Protein AF-A0A7S2N0Y1-F1 (afdb_monomer)

pLDDT: mean 71.21, std 10.2, range [34.19, 87.75]

InterPro domains:
  IPR004869 Membrane transport protein MMPL domain [PF03176] (19-109)
  IPR052081 Dispatched hedgehog regulator [PTHR45951] (7-109)

Sequence (110 aa):
WTFGAAAWPWGALEAVALLVVVGYSLDYSLHVADAFGQAEGDDPCERLRLALGRTGSALLGAGATSMAACLPVLFCTISLLQQIGTMLIVAIWLSLFFSLAFLAALLVTF

Radius of gyration: 16.89 Å; Cα contacts (8 Å, |Δi|>4): 80; chains: 1; bounding box: 44×24×46 Å

Organism: NCBI:txid1333877

Foldseek 3Di:
DVVPPPPDPPDPLVVVLVVLLVVLLVVLLVQLVVLLVPQDDPDLLVSSVVSCVVVVVVLVVVLVVLLVVLVVQCVDPDPSSNSNSVSSNVSSVVSNCCSVPVVNVVSVVD

Nearest PDB structures (foldseek):
  8v12-assembly1_A  TM=8.858E-01  e=1.238E-01  Plasmodium falciparum 3D7
  5zgh-assembly1_L  TM=5.622E-01  e=3.638E+00  Cyanidioschyzon merolae strain 10D
  7f4v-asse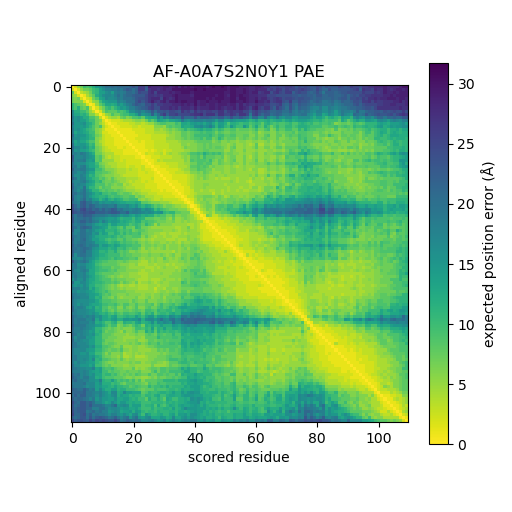mbly1_cL  TM=5.080E-01  e=7.392E+00  Gloeobacter violaceus PCC 7421
  8fvt-assembly1_B  TM=3.641E-01  e=9.708E+00  synthetic construct

Mean predicted aligned error: 9.95 Å

Structure (mmCIF, N/CA/C/O backbone):
data_AF-A0A7S2N0Y1-F1
#
_entry.id   AF-A0A7S2N0Y1-F1
#
loop_
_atom_site.group_PDB
_atom_site.id
_atom_site.type_symbol
_atom_site.label_atom_id
_atom_site.label_alt_id
_atom_site.label_comp_id
_atom_site.label_asym_id
_atom_site.label_entity_id
_atom_site.label_seq_id
_atom_site.pdbx_PDB_ins_code
_atom_site.Cartn_x
_atom_site.Cartn_y
_atom_site.Cartn_z
_atom_site.occupancy
_atom_site.B_iso_or_equiv
_atom_site.auth_seq_id
_atom_site.auth_comp_id
_atom_site.auth_asym_id
_atom_site.auth_atom_id
_atom_site.pdbx_PDB_model_num
ATOM 1 N N . TRP A 1 1 ? -22.433 7.548 -0.803 1.00 34.19 1 TRP A N 1
ATOM 2 C CA . TRP A 1 1 ? -23.751 7.319 -0.174 1.00 34.19 1 TRP A CA 1
ATOM 3 C C . TRP A 1 1 ? -23.737 6.351 1.013 1.00 34.19 1 TRP A C 1
ATOM 5 O O . TRP A 1 1 ? -24.725 6.303 1.726 1.00 34.19 1 TRP A O 1
ATOM 15 N N . THR A 1 2 ? -22.638 5.652 1.315 1.00 38.91 2 THR A N 1
ATOM 16 C CA . THR A 1 2 ? -22.529 4.774 2.501 1.00 38.91 2 THR A CA 1
ATOM 17 C C . THR A 1 2 ? -22.219 5.518 3.810 1.00 38.91 2 THR A C 1
ATOM 19 O O . THR A 1 2 ? -22.597 5.057 4.879 1.00 38.91 2 THR A O 1
ATOM 22 N N . PHE A 1 3 ? -21.600 6.700 3.738 1.00 46.16 3 PHE A N 1
ATOM 23 C CA . PHE A 1 3 ? -21.138 7.462 4.910 1.00 46.16 3 PHE A CA 1
ATOM 24 C C . PHE A 1 3 ? -22.231 8.258 5.653 1.00 46.16 3 PHE A C 1
ATOM 26 O O . PHE A 1 3 ? -22.015 8.686 6.779 1.00 46.16 3 PHE A O 1
ATOM 33 N N . GLY A 1 4 ? -23.420 8.434 5.062 1.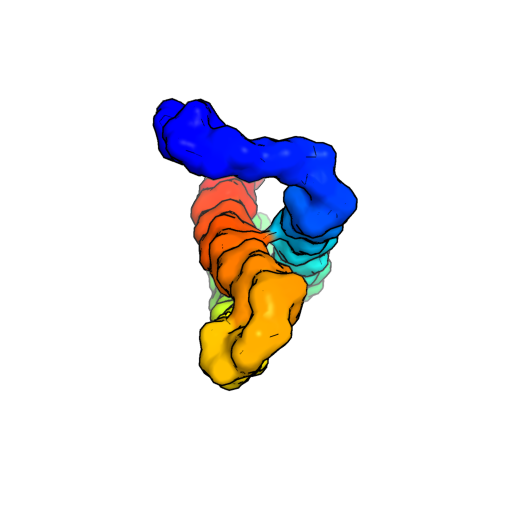00 41.97 4 GLY A N 1
ATOM 34 C CA . GLY A 1 4 ? -24.523 9.183 5.687 1.00 41.97 4 GLY A CA 1
ATOM 35 C C . GLY A 1 4 ? -25.398 8.367 6.646 1.00 41.97 4 GLY A C 1
ATOM 36 O O . GLY A 1 4 ? -26.123 8.947 7.446 1.00 41.97 4 GLY A O 1
ATOM 37 N N . ALA A 1 5 ? -25.339 7.033 6.589 1.00 46.88 5 ALA A N 1
ATOM 38 C CA . ALA A 1 5 ? -26.239 6.165 7.355 1.00 46.88 5 ALA A CA 1
ATOM 39 C C . ALA A 1 5 ? -25.728 5.815 8.766 1.00 46.88 5 ALA A C 1
ATOM 41 O O . ALA A 1 5 ? -26.505 5.339 9.586 1.00 46.88 5 ALA A O 1
ATOM 42 N N . ALA A 1 6 ? -24.441 6.037 9.061 1.00 51.22 6 ALA A N 1
ATOM 43 C CA . ALA A 1 6 ? -23.821 5.512 10.280 1.00 51.22 6 ALA A CA 1
ATOM 44 C C . ALA A 1 6 ? -23.818 6.469 11.485 1.00 51.22 6 ALA A C 1
ATOM 46 O O . ALA A 1 6 ? -23.479 6.020 12.574 1.00 51.22 6 ALA A O 1
ATOM 47 N N . ALA A 1 7 ? -24.180 7.752 11.325 1.00 47.75 7 ALA A N 1
ATOM 48 C CA . ALA A 1 7 ? -24.207 8.741 12.417 1.00 47.75 7 ALA A CA 1
ATOM 49 C C . ALA A 1 7 ? -22.980 8.672 13.361 1.00 47.75 7 ALA A C 1
ATOM 51 O O . ALA A 1 7 ? -23.106 8.848 14.574 1.00 47.75 7 ALA A O 1
ATOM 52 N N . TRP A 1 8 ? -21.789 8.386 12.818 1.00 5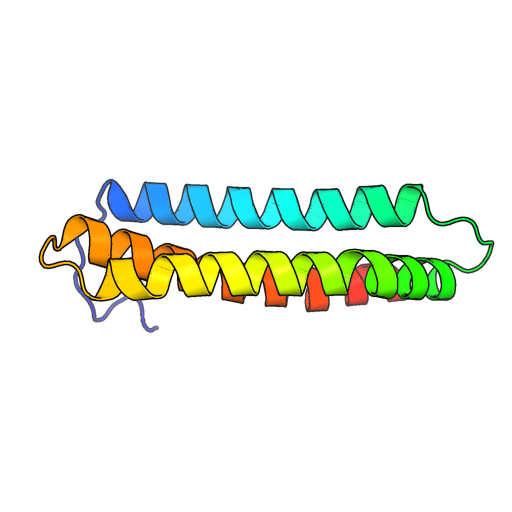6.78 8 TRP A N 1
ATOM 53 C CA . TRP A 1 8 ? -20.565 8.333 13.612 1.00 56.78 8 TRP A CA 1
ATOM 54 C C . TRP A 1 8 ? -20.134 9.774 13.910 1.00 56.78 8 TRP A C 1
ATOM 56 O O . TRP A 1 8 ? -20.035 10.572 12.974 1.00 56.78 8 TRP A O 1
ATOM 66 N N . PRO A 1 9 ? -19.910 10.167 15.176 1.00 51.47 9 PRO A N 1
ATOM 67 C CA . PRO A 1 9 ? -19.359 11.482 15.462 1.00 51.47 9 PRO A CA 1
ATOM 68 C C . PRO A 1 9 ? -17.975 11.584 14.817 1.00 51.47 9 PRO A C 1
ATOM 70 O O . PRO A 1 9 ? -17.146 10.698 15.028 1.00 51.47 9 PRO A O 1
ATOM 73 N N . TRP A 1 10 ? -17.742 12.663 14.062 1.00 51.31 10 TRP A N 1
ATOM 74 C CA . TRP A 1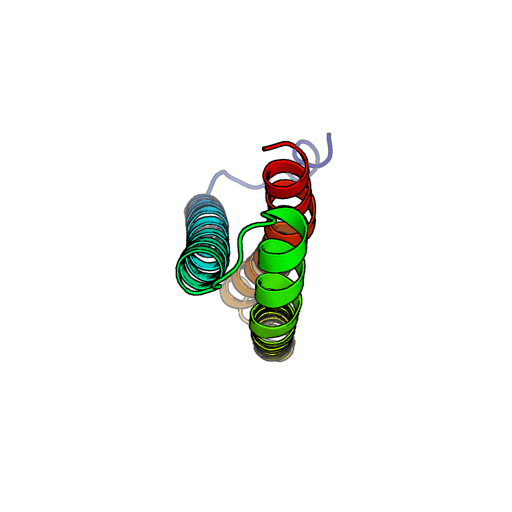 10 ? -16.431 13.062 13.543 1.00 51.31 10 TRP A CA 1
ATOM 75 C C . TRP A 1 10 ? -15.446 13.139 14.712 1.00 51.31 10 TRP A C 1
ATOM 77 O O . TRP A 1 10 ? -15.391 14.124 15.449 1.00 51.31 10 TRP A O 1
ATOM 87 N N . GLY A 1 11 ? -14.747 12.037 14.951 1.00 63.97 11 GLY A N 1
ATOM 88 C CA . GLY A 1 11 ? -13.905 11.830 16.119 1.00 63.97 11 GLY A CA 1
ATOM 89 C C . GLY A 1 11 ? -12.438 11.754 15.728 1.00 63.97 11 GLY A C 1
ATOM 90 O O . GLY A 1 11 ? -12.098 11.523 14.568 1.00 63.97 11 GLY A O 1
ATOM 91 N N . ALA A 1 12 ? -11.552 11.871 16.718 1.00 65.62 12 ALA A N 1
ATOM 92 C CA . ALA A 1 12 ? -10.102 11.748 16.533 1.00 65.62 12 ALA A CA 1
ATOM 93 C C . ALA A 1 12 ? -9.692 10.481 15.753 1.00 65.62 12 ALA A C 1
ATOM 95 O O . ALA A 1 12 ? -8.710 10.486 15.020 1.00 65.62 12 ALA A O 1
ATOM 96 N N . LEU A 1 13 ? -10.482 9.414 15.865 1.00 67.69 13 LEU A N 1
ATOM 97 C CA . LEU A 1 13 ? -10.275 8.155 15.163 1.00 67.69 13 LEU A CA 1
ATOM 98 C C . LEU A 1 13 ? -10.360 8.281 13.630 1.00 67.69 13 LEU A C 1
ATOM 100 O O . LEU A 1 13 ? -9.563 7.664 12.930 1.00 67.69 13 LEU A O 1
ATOM 104 N N . GLU A 1 14 ? -11.290 9.074 13.096 1.00 69.81 14 GLU A N 1
ATOM 105 C CA . GLU A 1 14 ? -11.455 9.235 11.645 1.00 69.81 14 GLU A CA 1
ATOM 106 C C . GLU A 1 14 ? -10.347 10.117 11.058 1.00 69.81 14 GLU A C 1
ATOM 108 O O . GLU A 1 14 ? -9.818 9.826 9.988 1.00 69.81 14 GLU A O 1
ATOM 113 N N . ALA A 1 15 ? -9.897 11.121 11.818 1.00 75.19 15 ALA A N 1
ATOM 114 C CA . ALA A 1 15 ? -8.709 11.898 11.475 1.00 75.19 15 ALA A CA 1
ATOM 115 C C . ALA A 1 15 ? -7.445 11.019 11.426 1.00 75.19 15 ALA A C 1
ATOM 117 O O . ALA A 1 15 ? -6.647 11.140 10.498 1.00 75.19 15 ALA A O 1
ATOM 118 N N . VAL A 1 16 ? -7.282 10.094 12.379 1.00 75.94 16 VAL A N 1
ATOM 119 C CA . VAL A 1 16 ? -6.182 9.116 12.367 1.00 75.94 16 VAL A CA 1
ATOM 120 C C . VAL A 1 16 ? -6.320 8.150 11.191 1.00 75.94 16 VAL A C 1
ATOM 122 O O . VAL A 1 16 ? -5.326 7.866 10.530 1.00 75.94 16 VAL A O 1
ATOM 125 N N . ALA A 1 17 ? -7.530 7.684 10.876 1.00 70.69 17 ALA A N 1
ATOM 126 C CA . ALA A 1 17 ? -7.763 6.823 9.720 1.00 70.69 17 ALA A CA 1
ATOM 127 C C . ALA A 1 17 ? -7.370 7.520 8.407 1.00 70.69 17 ALA A C 1
ATOM 129 O O . ALA A 1 17 ? -6.641 6.941 7.605 1.00 70.69 17 ALA A O 1
ATOM 130 N N . LEU A 1 18 ? -7.773 8.780 8.216 1.00 73.75 18 LEU A N 1
ATOM 131 C CA . LEU A 1 18 ? -7.376 9.583 7.058 1.00 73.75 18 LEU A CA 1
ATOM 132 C C . LEU A 1 18 ? -5.859 9.798 7.005 1.00 73.75 18 LEU A C 1
ATOM 134 O O . LEU A 1 18 ? -5.266 9.652 5.938 1.00 73.75 18 LEU A O 1
ATOM 138 N N . LEU A 1 19 ? -5.219 10.078 8.145 1.00 81.56 19 LEU A N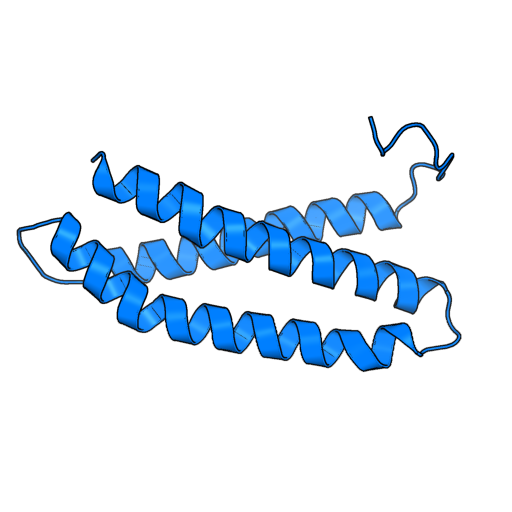 1
ATOM 139 C CA . LEU A 1 19 ? -3.764 10.218 8.229 1.00 81.56 19 LEU A CA 1
ATOM 140 C C . LEU A 1 19 ? -3.049 8.925 7.810 1.00 81.56 19 LEU A C 1
ATOM 142 O O . LEU A 1 19 ? -2.101 8.974 7.031 1.00 81.56 19 LEU A O 1
ATOM 146 N N . VAL A 1 20 ? -3.520 7.770 8.289 1.00 79.25 20 VAL A N 1
ATOM 147 C CA . VAL A 1 20 ? -2.949 6.457 7.960 1.00 79.25 20 VAL A CA 1
ATOM 148 C C . VAL A 1 20 ? -3.158 6.119 6.488 1.00 79.25 20 VAL A C 1
ATOM 150 O O . VAL A 1 20 ? -2.223 5.647 5.850 1.00 79.25 20 VAL A O 1
ATOM 153 N N . VAL A 1 21 ? -4.340 6.387 5.925 1.00 74.75 21 VAL A N 1
ATOM 154 C CA . VAL A 1 21 ? -4.621 6.171 4.494 1.00 74.75 21 VAL A CA 1
ATOM 155 C C . VAL A 1 21 ? -3.686 7.009 3.622 1.00 74.75 21 VAL A C 1
ATOM 157 O O . VAL A 1 21 ? -3.125 6.492 2.654 1.00 74.75 21 VAL A O 1
ATOM 160 N N . VAL A 1 22 ? -3.486 8.283 3.967 1.00 80.62 22 VAL A N 1
ATOM 161 C CA . VAL A 1 22 ? -2.560 9.169 3.247 1.00 80.62 22 VAL A CA 1
ATOM 162 C C . VAL A 1 22 ? -1.118 8.684 3.396 1.00 80.62 22 VAL A C 1
ATOM 164 O O . VAL A 1 22 ? -0.423 8.579 2.389 1.00 80.62 22 VAL A O 1
ATOM 167 N N . GLY A 1 23 ? -0.691 8.320 4.610 1.00 77.56 23 GLY A N 1
ATOM 168 C CA . GLY A 1 23 ? 0.644 7.770 4.870 1.00 77.56 23 GLY A CA 1
ATOM 169 C C . GLY A 1 23 ? 0.928 6.520 4.036 1.00 77.56 23 GLY A C 1
ATOM 170 O O . GLY A 1 23 ? 1.862 6.511 3.242 1.00 77.56 23 GLY A O 1
ATOM 171 N N . TYR A 1 24 ? 0.046 5.517 4.103 1.00 75.62 24 TYR A N 1
ATOM 172 C CA . TYR A 1 24 ? 0.191 4.273 3.337 1.00 75.62 24 TYR A CA 1
ATOM 173 C C . TYR A 1 24 ? 0.214 4.502 1.819 1.00 75.62 24 TYR A C 1
ATOM 175 O O . TYR A 1 24 ? 0.954 3.837 1.098 1.00 75.62 24 TYR A O 1
ATOM 183 N N . SER A 1 25 ? -0.575 5.461 1.325 1.00 74.69 25 SER A N 1
ATOM 184 C CA . SER A 1 25 ? -0.605 5.803 -0.103 1.00 74.69 25 SER A CA 1
ATOM 185 C C . SER A 1 25 ? 0.709 6.417 -0.586 1.00 74.69 25 SER A C 1
ATOM 187 O O . SER A 1 25 ? 1.148 6.123 -1.702 1.00 74.69 25 SER A O 1
ATOM 189 N N . LEU A 1 26 ? 1.348 7.250 0.239 1.00 75.00 26 LEU A N 1
ATOM 190 C CA . LEU A 1 26 ? 2.637 7.855 -0.085 1.00 75.00 26 LEU A CA 1
ATOM 191 C C . LEU A 1 26 ? 3.774 6.836 -0.001 1.00 75.00 26 LEU A C 1
ATOM 193 O O . LEU A 1 26 ? 4.560 6.769 -0.941 1.00 75.00 26 LEU A O 1
ATOM 197 N N . ASP A 1 27 ? 3.825 6.009 1.045 1.00 77.25 27 ASP A N 1
ATOM 198 C CA . ASP A 1 27 ? 4.854 4.973 1.213 1.00 77.25 27 ASP A CA 1
ATOM 199 C C . ASP A 1 27 ? 4.906 4.014 0.014 1.00 77.25 27 ASP A C 1
ATOM 201 O O . ASP A 1 27 ? 5.967 3.787 -0.573 1.00 77.25 27 ASP A O 1
ATOM 205 N N . TYR A 1 28 ? 3.751 3.503 -0.423 1.00 72.44 28 TYR A N 1
ATOM 206 C CA . TYR A 1 28 ? 3.696 2.602 -1.573 1.00 72.44 28 TYR A CA 1
ATOM 207 C C . TYR A 1 28 ? 4.027 3.296 -2.895 1.00 72.44 28 TYR A C 1
ATOM 209 O O . TYR A 1 28 ? 4.733 2.721 -3.724 1.00 72.44 28 TYR A O 1
ATOM 217 N N . SER A 1 29 ? 3.579 4.539 -3.094 1.00 72.50 29 SER A N 1
ATOM 218 C CA . SER A 1 29 ? 3.926 5.306 -4.299 1.00 72.50 29 SER A CA 1
ATOM 219 C C . SER A 1 29 ? 5.425 5.599 -4.368 1.00 72.50 29 SER A C 1
ATOM 221 O O . SER A 1 29 ? 6.026 5.479 -5.435 1.00 72.50 29 SER A O 1
ATOM 223 N N . LEU A 1 30 ? 6.044 5.927 -3.230 1.00 76.69 30 LEU A N 1
ATOM 224 C CA . LEU A 1 30 ? 7.472 6.209 -3.136 1.00 76.69 30 LEU A CA 1
ATOM 225 C C . LEU A 1 30 ? 8.310 4.955 -3.412 1.00 76.69 30 LEU A C 1
ATOM 227 O O . LEU A 1 30 ? 9.280 5.026 -4.159 1.00 76.69 30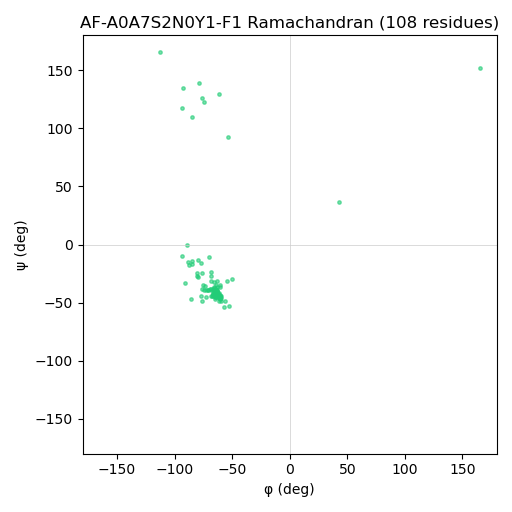 LEU A O 1
ATOM 231 N N . HIS A 1 31 ? 7.908 3.797 -2.877 1.00 78.81 31 HIS A N 1
ATOM 232 C CA . HIS A 1 31 ? 8.609 2.535 -3.121 1.00 78.81 31 HIS A CA 1
ATOM 233 C C . HIS A 1 31 ? 8.597 2.115 -4.589 1.00 78.81 31 HIS A C 1
ATOM 235 O O . HIS A 1 31 ? 9.608 1.632 -5.100 1.00 78.81 31 HIS A O 1
ATOM 241 N N . VAL A 1 32 ? 7.472 2.295 -5.284 1.00 71.88 32 VAL A N 1
ATOM 242 C CA . VAL A 1 32 ? 7.416 1.969 -6.712 1.00 71.88 32 VAL A CA 1
ATOM 243 C C . VAL A 1 32 ? 8.168 3.010 -7.546 1.00 71.88 32 VAL A C 1
ATOM 245 O O . VAL A 1 32 ? 8.838 2.633 -8.505 1.00 71.88 32 VAL A O 1
ATOM 248 N N . ALA A 1 33 ? 8.130 4.292 -7.167 1.00 73.31 33 ALA A N 1
ATOM 249 C CA . ALA A 1 33 ? 8.901 5.341 -7.835 1.00 73.31 33 ALA A CA 1
ATOM 250 C C . ALA A 1 33 ? 10.420 5.121 -7.711 1.00 73.31 33 ALA A C 1
ATOM 252 O O . ALA A 1 33 ? 11.134 5.218 -8.708 1.00 73.31 33 ALA A O 1
ATOM 253 N N . ASP A 1 34 ? 10.907 4.765 -6.521 1.00 78.38 34 ASP A N 1
ATOM 254 C CA . ASP A 1 34 ? 12.318 4.437 -6.289 1.00 78.38 34 ASP A CA 1
ATOM 255 C C . ASP A 1 34 ? 12.740 3.194 -7.091 1.00 78.38 34 ASP A C 1
ATOM 257 O O . ASP A 1 34 ? 13.755 3.201 -7.788 1.00 78.38 34 ASP A O 1
ATOM 261 N N . ALA A 1 35 ? 11.896 2.156 -7.111 1.00 74.88 35 ALA A N 1
ATOM 262 C CA . ALA A 1 35 ? 12.142 0.957 -7.909 1.00 74.88 35 ALA A CA 1
ATOM 263 C C . ALA A 1 35 ? 12.159 1.221 -9.425 1.00 74.88 35 ALA A C 1
ATOM 265 O O . ALA A 1 35 ? 12.929 0.591 -10.150 1.00 74.88 35 ALA A O 1
ATOM 266 N N . PHE A 1 36 ? 11.337 2.151 -9.916 1.00 71.44 36 PHE A N 1
ATOM 267 C CA . PHE A 1 36 ? 11.360 2.579 -11.314 1.00 71.44 36 PHE A CA 1
ATOM 268 C C . PHE A 1 36 ? 12.615 3.401 -11.645 1.00 71.44 36 PHE A C 1
ATOM 270 O O . PHE A 1 36 ? 13.217 3.213 -12.705 1.00 71.44 36 PHE A O 1
ATOM 277 N N . GLY A 1 37 ? 13.051 4.266 -10.723 1.00 74.50 37 GLY A N 1
ATOM 278 C CA . GLY A 1 37 ? 14.299 5.022 -10.840 1.00 74.50 37 GLY A CA 1
ATOM 279 C C . GLY A 1 37 ? 15.537 4.126 -10.928 1.00 74.50 37 GLY A C 1
ATOM 280 O O . GLY A 1 37 ? 16.459 4.438 -11.675 1.00 74.50 37 GLY A O 1
ATOM 281 N N . GLN A 1 38 ? 15.526 2.988 -10.229 1.00 75.25 38 GLN A N 1
ATOM 282 C CA . GLN A 1 38 ? 16.603 1.992 -10.255 1.00 75.25 38 GLN A CA 1
ATOM 283 C C . GLN A 1 38 ? 16.509 0.986 -11.417 1.00 75.25 38 GLN A C 1
ATOM 285 O O . GLN A 1 38 ? 17.466 0.255 -11.669 1.00 75.25 38 GLN A O 1
ATOM 290 N N . ALA A 1 39 ? 15.374 0.899 -12.116 1.00 70.19 39 ALA A N 1
ATOM 291 C CA . ALA A 1 39 ? 15.240 0.025 -13.277 1.00 70.19 39 ALA A CA 1
ATOM 292 C C . ALA A 1 39 ? 15.985 0.636 -14.473 1.00 70.19 39 ALA A C 1
ATOM 294 O O . ALA A 1 39 ? 15.667 1.748 -14.879 1.00 70.19 39 ALA A O 1
ATOM 295 N N . GLU A 1 40 ? 16.937 -0.086 -15.059 1.00 64.81 40 GLU A N 1
ATOM 296 C CA . GLU A 1 40 ? 17.660 0.334 -16.268 1.00 64.81 40 GLU A CA 1
ATOM 297 C C . GLU A 1 40 ? 16.970 -0.222 -17.530 1.00 64.81 40 GLU A C 1
ATOM 299 O O . GLU A 1 40 ? 16.573 -1.388 -17.560 1.00 64.81 40 GLU A O 1
ATOM 304 N N . GLY A 1 41 ? 16.793 0.614 -18.560 1.00 63.22 41 GLY A N 1
ATOM 305 C CA . GLY A 1 41 ? 16.179 0.253 -19.847 1.00 63.22 41 GLY A CA 1
ATOM 306 C C . GLY A 1 41 ? 15.780 1.480 -20.683 1.00 63.22 41 GLY A C 1
ATOM 307 O O . GLY A 1 41 ? 15.495 2.543 -20.132 1.00 63.22 41 GLY A O 1
ATOM 308 N N . ASP A 1 42 ? 15.756 1.352 -22.009 1.00 66.75 42 ASP A N 1
ATOM 309 C CA . ASP A 1 42 ? 15.293 2.437 -22.894 1.00 66.75 42 ASP A CA 1
ATOM 310 C C . ASP A 1 42 ? 13.759 2.491 -22.989 1.00 66.75 42 ASP A C 1
ATOM 312 O O . ASP A 1 42 ? 13.185 3.566 -23.156 1.00 66.75 42 ASP A O 1
ATOM 316 N N . ASP A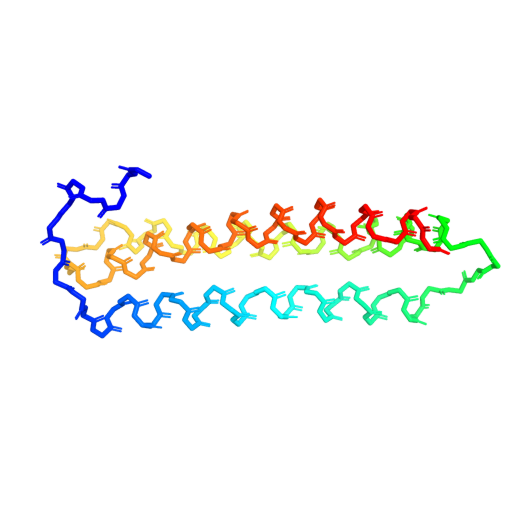 1 43 ? 13.081 1.351 -22.800 1.00 77.25 43 ASP A N 1
ATOM 317 C CA . ASP A 1 43 ? 11.624 1.260 -22.886 1.00 77.25 43 ASP A CA 1
ATOM 318 C C . ASP A 1 43 ? 10.945 1.434 -21.508 1.00 77.25 43 ASP A C 1
ATOM 320 O O . ASP A 1 43 ? 11.109 0.590 -20.613 1.00 77.25 43 ASP A O 1
ATOM 324 N N . PRO A 1 44 ? 10.120 2.483 -21.312 1.00 69.06 44 PRO A N 1
ATOM 325 C CA . PRO A 1 44 ? 9.452 2.755 -20.033 1.00 69.06 44 PRO A CA 1
ATOM 326 C C . PRO A 1 44 ? 8.482 1.638 -19.622 1.00 69.06 44 PRO A C 1
ATOM 328 O O . PRO A 1 44 ? 8.352 1.319 -18.438 1.00 69.06 44 PRO A O 1
ATOM 331 N N . CYS A 1 45 ? 7.866 0.973 -20.601 1.00 70.44 45 CYS A N 1
ATOM 332 C CA . CYS A 1 45 ? 6.912 -0.110 -20.373 1.00 70.44 45 CYS A CA 1
ATOM 333 C C . CYS A 1 45 ? 7.596 -1.377 -19.819 1.00 70.44 45 CYS A C 1
ATOM 335 O O . CYS A 1 45 ? 7.075 -2.043 -18.918 1.00 70.44 45 CYS A O 1
ATOM 337 N N . GLU A 1 46 ? 8.802 -1.689 -20.302 1.00 72.31 46 GLU A N 1
ATOM 338 C CA . GLU A 1 46 ? 9.575 -2.838 -19.825 1.00 72.31 46 GLU A CA 1
ATOM 339 C C . GLU A 1 46 ? 10.175 -2.571 -18.441 1.00 72.31 46 GLU A C 1
ATOM 341 O O . GLU A 1 46 ? 10.087 -3.424 -17.553 1.00 72.31 46 GLU A O 1
ATOM 346 N N . ARG A 1 47 ? 10.660 -1.344 -18.204 1.00 71.75 47 ARG A N 1
ATOM 347 C CA . ARG A 1 47 ? 11.124 -0.887 -16.884 1.00 71.75 47 ARG A CA 1
ATOM 348 C C . ARG A 1 47 ? 10.034 -0.945 -15.830 1.00 71.75 47 ARG A C 1
ATOM 350 O O . ARG A 1 47 ? 10.279 -1.446 -14.732 1.00 71.75 47 ARG A O 1
ATOM 357 N N . LEU A 1 48 ? 8.825 -0.496 -16.165 1.00 71.19 48 LEU A N 1
ATOM 358 C CA . LEU A 1 48 ? 7.676 -0.590 -15.270 1.00 71.19 48 LEU A CA 1
ATOM 359 C C . LEU A 1 48 ? 7.363 -2.049 -14.933 1.00 71.19 48 LEU A C 1
ATOM 361 O O . LEU A 1 48 ? 7.146 -2.379 -13.769 1.00 71.19 48 LEU A O 1
ATOM 365 N N . ARG A 1 49 ? 7.352 -2.939 -15.930 1.00 73.69 49 ARG A N 1
ATOM 366 C CA . ARG A 1 49 ? 7.052 -4.360 -15.715 1.00 73.69 49 ARG A CA 1
ATOM 367 C C . ARG A 1 49 ? 8.093 -5.034 -14.819 1.00 73.69 49 ARG A C 1
ATOM 369 O O . ARG A 1 49 ? 7.729 -5.835 -13.959 1.00 73.69 49 ARG A O 1
ATOM 376 N N . LEU A 1 50 ? 9.368 -4.686 -14.984 1.00 74.00 50 LEU A N 1
ATOM 377 C CA . LEU A 1 50 ? 10.472 -5.166 -14.149 1.00 74.00 50 LEU A CA 1
ATOM 378 C C . LEU A 1 50 ? 10.385 -4.626 -12.714 1.00 74.00 50 LEU A C 1
ATOM 380 O O . LEU A 1 50 ? 10.529 -5.398 -11.762 1.00 74.00 50 LEU A O 1
ATOM 384 N N . ALA A 1 51 ? 10.086 -3.334 -12.556 1.00 73.88 51 ALA A N 1
ATOM 385 C CA . ALA A 1 51 ? 9.886 -2.697 -11.257 1.00 73.88 51 ALA A CA 1
ATOM 386 C C . ALA A 1 51 ? 8.664 -3.276 -10.522 1.00 73.88 51 ALA A C 1
ATOM 388 O O . ALA A 1 51 ? 8.764 -3.642 -9.353 1.00 73.88 51 ALA A O 1
ATOM 389 N N . LEU A 1 52 ? 7.531 -3.462 -11.207 1.00 73.12 52 LEU A N 1
ATOM 390 C CA . LEU A 1 52 ? 6.333 -4.094 -10.644 1.00 73.12 52 LEU A CA 1
ATOM 391 C C . LEU A 1 52 ? 6.561 -5.567 -10.294 1.00 73.12 52 LEU A C 1
ATOM 393 O O . LEU A 1 52 ? 6.080 -6.026 -9.262 1.00 73.12 52 LEU A O 1
ATOM 397 N N . GLY A 1 53 ? 7.306 -6.318 -11.107 1.00 72.56 53 GLY A N 1
ATOM 398 C CA . GLY A 1 53 ? 7.622 -7.717 -10.811 1.00 72.56 53 GLY A CA 1
ATOM 399 C C . GLY A 1 53 ? 8.452 -7.874 -9.533 1.00 72.56 53 GLY A C 1
ATOM 400 O O . GLY A 1 53 ? 8.160 -8.736 -8.698 1.00 72.56 53 GLY A O 1
ATOM 401 N N . ARG A 1 54 ? 9.460 -7.012 -9.351 1.00 73.25 54 ARG A N 1
ATOM 402 C CA . ARG A 1 54 ? 10.341 -7.030 -8.174 1.00 73.25 54 ARG A CA 1
ATOM 403 C C . ARG A 1 54 ? 9.677 -6.439 -6.932 1.00 73.25 54 ARG A C 1
ATOM 405 O O . ARG A 1 54 ? 9.699 -7.068 -5.880 1.00 73.25 54 ARG A O 1
ATOM 412 N N . THR A 1 55 ? 9.063 -5.267 -7.049 1.00 78.12 55 THR A N 1
ATOM 413 C CA . THR A 1 55 ? 8.548 -4.514 -5.896 1.00 78.12 55 THR A CA 1
ATOM 414 C C . THR A 1 55 ? 7.100 -4.872 -5.581 1.00 78.12 55 THR A C 1
ATOM 416 O O . THR A 1 55 ? 6.725 -4.929 -4.414 1.00 78.12 55 THR A O 1
ATOM 419 N N . GLY A 1 56 ? 6.281 -5.190 -6.587 1.00 73.75 56 GLY A N 1
ATOM 420 C CA . GLY A 1 56 ? 4.868 -5.539 -6.404 1.00 73.75 56 GLY A CA 1
ATOM 421 C C . GLY A 1 56 ? 4.661 -6.817 -5.589 1.00 73.75 56 GLY A C 1
ATOM 422 O O . GLY A 1 56 ? 3.781 -6.861 -4.733 1.00 73.75 56 GLY A O 1
ATOM 423 N N . SER A 1 57 ? 5.505 -7.835 -5.781 1.00 77.62 57 SER A N 1
ATOM 424 C CA . SER A 1 57 ? 5.466 -9.059 -4.964 1.00 77.62 57 SER A CA 1
ATOM 425 C C . SER A 1 57 ? 5.848 -8.794 -3.501 1.00 77.62 57 SER A C 1
ATOM 427 O O . SER A 1 57 ? 5.197 -9.315 -2.593 1.00 77.62 57 SER A O 1
ATOM 429 N N . ALA A 1 58 ? 6.833 -7.925 -3.260 1.00 81.50 58 ALA A N 1
ATOM 430 C CA . ALA A 1 58 ? 7.220 -7.492 -1.918 1.00 81.50 58 ALA A CA 1
ATOM 431 C C . ALA A 1 58 ? 6.118 -6.660 -1.232 1.00 81.50 58 ALA A C 1
ATOM 433 O O . ALA A 1 58 ? 5.794 -6.905 -0.071 1.00 81.50 58 ALA A O 1
ATOM 434 N N . LEU A 1 59 ? 5.490 -5.735 -1.964 1.00 80.50 59 LEU A N 1
ATOM 435 C CA . LEU A 1 59 ? 4.369 -4.907 -1.503 1.00 80.50 59 LEU A CA 1
ATOM 436 C C . LEU A 1 59 ? 3.145 -5.751 -1.131 1.00 80.50 59 LEU A C 1
ATOM 438 O O . LEU A 1 59 ? 2.548 -5.541 -0.076 1.00 80.50 59 LEU A O 1
ATOM 442 N N . LEU A 1 60 ? 2.795 -6.737 -1.964 1.00 81.44 60 LEU A N 1
ATOM 443 C CA . LEU A 1 60 ? 1.710 -7.678 -1.679 1.00 81.44 60 LEU A CA 1
ATOM 444 C C . LEU A 1 60 ? 2.007 -8.526 -0.440 1.00 81.44 60 LEU A C 1
ATOM 446 O O . LEU A 1 60 ? 1.125 -8.698 0.399 1.00 81.44 60 LEU A O 1
ATOM 450 N N . GLY A 1 61 ? 3.242 -9.013 -0.295 1.00 84.88 61 GLY A N 1
ATOM 451 C CA . GLY A 1 61 ? 3.678 -9.741 0.896 1.00 84.88 61 GLY A CA 1
ATOM 452 C C . GLY A 1 61 ? 3.564 -8.893 2.164 1.00 84.88 61 GLY A C 1
ATOM 453 O O . GLY A 1 61 ? 2.955 -9.328 3.141 1.00 84.88 61 GLY A O 1
ATOM 454 N N . ALA A 1 62 ? 4.067 -7.657 2.123 1.00 82.50 62 ALA A N 1
ATOM 455 C CA . ALA A 1 62 ? 3.985 -6.712 3.233 1.00 82.50 62 ALA A CA 1
ATOM 456 C C . ALA A 1 62 ? 2.526 -6.371 3.593 1.00 82.50 62 ALA A C 1
ATOM 458 O O . ALA A 1 62 ? 2.141 -6.439 4.763 1.00 82.50 62 ALA A O 1
ATOM 459 N N . GLY A 1 63 ? 1.684 -6.084 2.594 1.00 83.25 63 GLY A N 1
ATOM 460 C CA . GLY A 1 63 ? 0.256 -5.827 2.789 1.00 83.25 63 GLY A CA 1
ATOM 461 C C . GLY A 1 63 ? -0.475 -7.024 3.401 1.00 83.25 63 GLY A C 1
ATOM 462 O O . GLY A 1 63 ? -1.237 -6.858 4.355 1.00 83.25 63 GLY A O 1
ATOM 463 N N . ALA A 1 64 ? -0.187 -8.240 2.928 1.00 85.50 64 ALA A N 1
ATOM 464 C CA . ALA A 1 64 ? -0.757 -9.469 3.471 1.00 85.50 64 ALA A CA 1
ATOM 465 C C . ALA A 1 64 ? -0.354 -9.695 4.935 1.00 85.50 64 ALA A C 1
ATOM 467 O O . ALA A 1 64 ? -1.208 -10.027 5.757 1.00 85.50 64 ALA A O 1
ATOM 468 N N . THR A 1 65 ? 0.911 -9.460 5.296 1.00 87.75 65 THR A N 1
ATOM 469 C CA . THR A 1 65 ? 1.354 -9.562 6.695 1.00 87.75 65 THR A CA 1
ATOM 470 C C . THR A 1 65 ? 0.709 -8.510 7.592 1.00 87.75 65 THR A C 1
ATOM 472 O O . THR A 1 65 ? 0.319 -8.835 8.711 1.00 87.75 65 THR A O 1
ATOM 475 N N . SER A 1 66 ? 0.510 -7.282 7.103 1.00 84.69 66 SER A N 1
ATOM 476 C CA . SER A 1 66 ? -0.180 -6.228 7.855 1.00 84.69 66 SER A CA 1
ATOM 477 C C . SER A 1 66 ? -1.662 -6.548 8.059 1.00 84.69 66 SER A C 1
ATOM 479 O O . SER A 1 66 ? -2.186 -6.367 9.159 1.00 84.69 66 SER A O 1
ATOM 481 N N . MET A 1 67 ? -2.341 -7.100 7.048 1.00 83.50 67 MET A N 1
ATOM 482 C CA . MET A 1 67 ? -3.706 -7.612 7.214 1.00 83.50 67 MET A CA 1
ATOM 483 C C . MET A 1 67 ? -3.749 -8.771 8.213 1.00 83.50 67 MET A C 1
ATOM 485 O O . MET A 1 67 ? -4.627 -8.806 9.076 1.00 83.50 67 MET A O 1
ATOM 489 N N . ALA A 1 68 ? -2.777 -9.685 8.146 1.00 85.88 68 ALA A N 1
ATOM 490 C CA . ALA A 1 68 ? -2.671 -10.797 9.080 1.00 85.88 68 ALA A CA 1
ATOM 491 C C . ALA A 1 68 ? -2.429 -10.325 10.523 1.00 85.88 68 ALA A C 1
ATOM 493 O O . ALA A 1 68 ? -3.000 -10.891 11.451 1.00 85.88 68 ALA A O 1
ATOM 494 N N . ALA A 1 69 ? -1.658 -9.253 10.720 1.00 83.56 69 ALA A N 1
ATOM 495 C CA . ALA A 1 69 ? -1.460 -8.625 12.024 1.00 83.56 69 ALA A CA 1
ATOM 496 C C . ALA A 1 69 ? -2.736 -7.944 12.555 1.00 83.56 69 ALA A C 1
ATOM 498 O O . ALA A 1 69 ? -2.966 -7.924 13.763 1.00 83.56 69 ALA A O 1
ATOM 499 N N . CYS A 1 70 ? -3.597 -7.432 11.671 1.00 80.62 70 CYS A N 1
ATOM 500 C CA . CYS A 1 70 ? -4.874 -6.830 12.063 1.00 80.62 70 CYS A CA 1
ATOM 501 C C . CYS A 1 70 ? -5.950 -7.870 12.428 1.00 80.62 70 CYS A C 1
ATOM 503 O O . CYS A 1 70 ? -6.842 -7.556 13.214 1.00 80.62 70 CYS A O 1
ATOM 505 N N . LEU A 1 71 ? -5.874 -9.107 11.918 1.00 81.81 71 LEU A N 1
ATOM 506 C CA . LEU A 1 71 ? -6.828 -10.185 12.237 1.00 81.81 71 LEU A CA 1
ATOM 507 C C . LEU A 1 71 ? -7.022 -10.421 13.750 1.00 81.81 71 LEU A C 1
ATOM 509 O O . LEU A 1 71 ? -8.166 -10.379 14.199 1.00 81.81 71 LEU A O 1
ATOM 513 N N . PRO A 1 72 ? -5.975 -10.637 14.570 1.00 81.19 72 PRO A N 1
ATOM 514 C CA . PRO A 1 72 ? -6.144 -10.823 16.013 1.00 81.19 72 PRO A CA 1
ATOM 515 C C . PRO A 1 72 ? -6.606 -9.547 16.730 1.00 81.19 72 PRO A C 1
ATOM 517 O O . PRO A 1 72 ? -7.298 -9.629 17.743 1.00 81.19 72 PRO A O 1
ATOM 520 N N . VAL A 1 73 ? -6.288 -8.365 16.192 1.00 76.56 73 VAL A N 1
ATOM 521 C CA . VAL A 1 73 ? -6.742 -7.073 16.735 1.00 76.56 73 VAL A CA 1
ATOM 522 C C . VAL A 1 73 ? -8.262 -6.920 16.612 1.00 76.56 73 VAL A C 1
ATOM 524 O O . VAL A 1 73 ? -8.892 -6.356 17.506 1.00 76.56 73 VAL A O 1
ATOM 527 N N . LEU A 1 74 ? -8.875 -7.498 15.572 1.00 70.38 74 LEU A N 1
ATOM 528 C CA . LEU A 1 74 ? -10.333 -7.531 15.409 1.00 70.38 74 LEU A CA 1
ATOM 529 C C . LEU A 1 74 ? -11.052 -8.413 16.442 1.00 70.38 74 LEU A C 1
ATOM 531 O O . LEU A 1 74 ? -12.236 -8.196 16.697 1.00 70.38 74 LEU A O 1
ATOM 535 N N . PHE A 1 75 ? -10.357 -9.387 17.034 1.00 74.88 75 PHE A N 1
ATOM 536 C CA . PHE A 1 75 ? -10.887 -10.263 18.086 1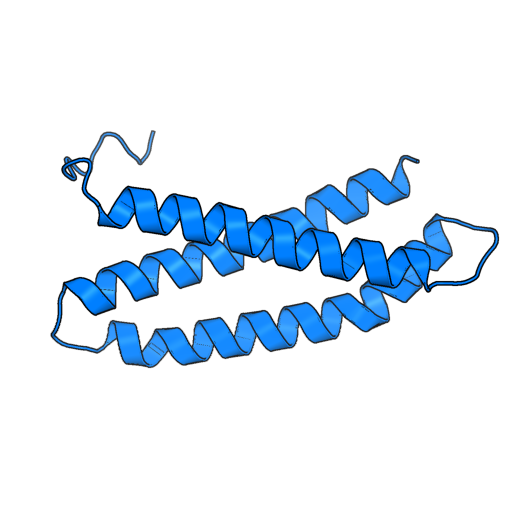.00 74.88 75 PHE A CA 1
ATOM 537 C C . PHE A 1 75 ? -10.681 -9.703 19.501 1.00 74.88 75 PHE A C 1
ATOM 539 O O . PHE A 1 75 ? -11.082 -10.333 20.480 1.00 74.88 75 PHE A O 1
ATOM 546 N N . CYS A 1 76 ? -10.063 -8.529 19.635 1.00 75.69 76 CYS A N 1
ATOM 547 C CA . CYS A 1 76 ? -9.836 -7.910 20.931 1.00 75.69 76 CYS A CA 1
ATOM 548 C C . CYS A 1 76 ? -11.115 -7.233 21.455 1.00 75.69 76 CYS A C 1
ATOM 550 O O . CYS A 1 76 ? -11.816 -6.546 20.718 1.00 75.69 76 CYS A O 1
ATOM 552 N N . THR A 1 77 ? -11.398 -7.376 22.752 1.00 68.50 77 THR A N 1
ATOM 553 C CA . THR A 1 77 ? -12.602 -6.843 23.421 1.00 68.50 77 THR A CA 1
ATOM 554 C C . THR A 1 77 ? -12.612 -5.312 23.551 1.00 68.50 77 THR A C 1
ATOM 556 O O . THR A 1 77 ? -13.619 -4.724 23.939 1.00 68.50 77 THR A O 1
ATOM 559 N N . ILE A 1 78 ? -11.489 -4.647 23.261 1.00 75.94 78 ILE A N 1
ATOM 560 C CA . ILE A 1 78 ? -11.349 -3.191 23.349 1.00 75.94 78 ILE A CA 1
ATOM 561 C C . ILE A 1 78 ? -11.853 -2.557 22.045 1.00 75.94 78 ILE A C 1
ATOM 563 O O . ILE A 1 78 ? -11.176 -2.624 21.018 1.00 75.94 78 ILE A O 1
ATOM 567 N N . SER A 1 79 ? -12.996 -1.865 22.103 1.00 66.75 79 SER A N 1
ATOM 568 C CA . SER A 1 79 ? -13.655 -1.243 20.939 1.00 66.75 79 SER A CA 1
ATOM 569 C C . SER A 1 79 ? -12.746 -0.297 20.139 1.00 66.75 79 SER A C 1
ATOM 571 O O . SER A 1 79 ? -12.863 -0.216 18.919 1.00 66.75 79 SER A O 1
ATOM 573 N N . LEU A 1 80 ? -11.796 0.375 20.804 1.00 68.38 80 LEU A N 1
ATOM 574 C CA . LEU A 1 80 ? -10.810 1.252 20.161 1.00 68.38 80 LEU A CA 1
ATOM 575 C C . LEU A 1 80 ? -9.862 0.479 19.228 1.00 68.38 80 LEU A C 1
ATOM 577 O O . LEU A 1 80 ? -9.624 0.904 18.098 1.00 68.38 80 LEU A O 1
ATOM 581 N N . LEU A 1 81 ? -9.323 -0.657 19.687 1.00 69.44 81 LEU A N 1
ATOM 582 C CA . LEU A 1 81 ? -8.405 -1.473 18.885 1.00 69.44 81 LEU A CA 1
ATOM 583 C C . LEU A 1 81 ? -9.122 -2.048 17.664 1.00 69.44 81 LEU A C 1
ATOM 585 O O . LEU A 1 81 ? -8.571 -2.045 16.565 1.00 69.44 81 LEU A O 1
ATOM 589 N N . GLN A 1 82 ? -10.367 -2.482 17.850 1.00 71.38 82 GLN A N 1
ATOM 590 C CA . GLN A 1 82 ? -11.172 -3.073 16.790 1.00 71.38 82 GLN A CA 1
ATOM 591 C C . GLN A 1 82 ? -11.417 -2.082 15.644 1.00 71.38 82 GLN A C 1
ATOM 593 O O . GLN A 1 82 ? -11.234 -2.423 14.476 1.00 71.38 82 GLN A O 1
ATOM 598 N N . GLN A 1 83 ? -11.741 -0.830 15.979 1.00 71.38 83 GLN A N 1
ATOM 599 C CA . GLN A 1 83 ? -11.954 0.231 14.998 1.00 71.38 83 GLN A CA 1
ATOM 600 C C . GLN A 1 83 ? -10.677 0.600 14.229 1.00 71.38 83 GLN A C 1
ATOM 602 O O . GLN A 1 83 ? -10.715 0.733 13.002 1.00 71.38 83 GLN A O 1
ATOM 607 N N . ILE A 1 84 ? -9.539 0.726 14.924 1.00 74.50 84 ILE A N 1
ATOM 608 C CA . ILE A 1 84 ? -8.239 0.988 14.283 1.00 74.50 84 ILE A CA 1
ATOM 609 C C . ILE A 1 84 ? -7.871 -0.169 13.344 1.00 74.50 84 ILE A C 1
ATOM 611 O O . ILE A 1 84 ? -7.467 0.074 12.207 1.00 74.50 84 ILE A O 1
ATOM 615 N N . GLY A 1 85 ? -8.074 -1.417 13.776 1.00 74.38 85 GLY A N 1
ATOM 616 C CA . GLY A 1 85 ? -7.810 -2.610 12.968 1.00 74.38 85 GLY A CA 1
ATOM 617 C C . GLY A 1 85 ? -8.638 -2.654 11.682 1.00 74.38 85 GLY A C 1
ATOM 618 O O . GLY A 1 85 ? -8.090 -2.899 10.607 1.00 74.38 85 GLY A O 1
ATOM 619 N N . THR A 1 86 ? -9.937 -2.343 11.752 1.00 75.81 86 THR A N 1
ATOM 620 C CA . THR A 1 86 ? -10.782 -2.257 10.549 1.00 75.81 86 THR A CA 1
ATOM 621 C C . THR A 1 86 ? -10.337 -1.154 9.590 1.00 75.81 86 THR A C 1
ATOM 623 O O . THR A 1 86 ? -10.298 -1.383 8.382 1.00 75.81 86 THR A O 1
ATOM 626 N N . MET A 1 87 ? -9.957 0.020 10.105 1.00 74.06 87 MET A N 1
ATOM 627 C CA . MET A 1 87 ? -9.493 1.134 9.272 1.00 74.06 87 MET A CA 1
ATOM 628 C C . MET A 1 87 ? -8.171 0.808 8.574 1.00 74.06 87 MET A C 1
ATOM 630 O O . MET A 1 87 ? -8.019 1.111 7.393 1.00 74.06 87 MET A O 1
ATOM 634 N N . LEU A 1 88 ? -7.247 0.130 9.261 1.00 76.38 88 LEU A N 1
ATOM 635 C CA . LEU A 1 88 ? -5.982 -0.309 8.671 1.00 76.38 88 LEU A CA 1
ATOM 636 C C . LEU A 1 88 ? -6.200 -1.282 7.509 1.00 76.38 88 LEU A C 1
ATOM 638 O O . LEU A 1 88 ? -5.588 -1.125 6.459 1.00 76.38 88 LEU A O 1
ATOM 642 N N . ILE A 1 89 ? -7.087 -2.267 7.670 1.00 79.44 89 ILE A N 1
ATOM 643 C CA . ILE A 1 89 ? -7.364 -3.253 6.615 1.00 79.44 89 ILE A CA 1
ATOM 644 C C . ILE A 1 89 ? -7.929 -2.568 5.368 1.00 79.44 89 ILE A C 1
ATOM 646 O O . ILE A 1 89 ? -7.484 -2.864 4.258 1.00 79.44 89 ILE A O 1
ATOM 650 N N . VAL A 1 90 ? -8.869 -1.632 5.540 1.00 78.38 90 VAL A N 1
ATOM 651 C CA . VAL A 1 90 ? -9.433 -0.853 4.427 1.00 78.38 90 VAL A CA 1
ATOM 652 C C . VAL A 1 90 ? -8.363 0.030 3.783 1.00 78.38 90 VAL A C 1
ATOM 654 O O . VAL A 1 90 ? -8.286 0.079 2.558 1.00 78.38 90 VAL A O 1
ATOM 657 N N . ALA A 1 91 ? -7.507 0.673 4.582 1.00 77.12 91 ALA A N 1
ATOM 658 C CA . ALA A 1 91 ? -6.407 1.496 4.086 1.00 77.12 91 ALA A CA 1
ATOM 659 C C . ALA A 1 91 ? -5.418 0.682 3.239 1.00 77.12 91 ALA A C 1
ATOM 661 O O . ALA A 1 91 ? -5.086 1.102 2.135 1.00 77.12 91 ALA A O 1
ATOM 662 N N . ILE A 1 92 ? -5.002 -0.501 3.703 1.00 80.12 92 ILE A N 1
ATOM 663 C CA . ILE A 1 92 ? -4.080 -1.383 2.970 1.00 80.12 92 ILE A CA 1
ATOM 664 C C . ILE A 1 92 ? -4.724 -1.862 1.664 1.00 80.12 92 ILE A C 1
ATOM 666 O O . ILE A 1 92 ? -4.079 -1.826 0.619 1.00 80.12 92 ILE A O 1
ATOM 670 N N . TRP A 1 93 ? -5.999 -2.266 1.695 1.00 78.56 93 TRP A N 1
ATOM 671 C CA . TRP A 1 93 ? -6.732 -2.681 0.493 1.00 78.56 93 TRP A CA 1
ATOM 672 C C . TRP A 1 93 ? -6.843 -1.561 -0.538 1.00 78.56 93 TRP A C 1
ATOM 674 O O . TRP A 1 93 ? -6.557 -1.770 -1.718 1.00 78.56 93 TRP A O 1
ATOM 684 N N . LEU A 1 94 ? -7.244 -0.370 -0.092 1.00 74.69 94 LEU A N 1
ATOM 685 C CA . LEU A 1 94 ? -7.397 0.786 -0.962 1.00 74.69 94 LEU A CA 1
ATOM 686 C C . LEU A 1 94 ? -6.045 1.214 -1.535 1.00 74.69 94 LEU A C 1
ATOM 688 O O . LEU A 1 94 ? -5.955 1.505 -2.721 1.00 74.69 94 LEU A O 1
ATOM 692 N N . SER A 1 95 ? -4.993 1.194 -0.719 1.00 73.31 95 SER A N 1
ATOM 693 C CA . SER A 1 95 ? -3.649 1.602 -1.115 1.00 73.31 95 SER A CA 1
ATOM 694 C C . SER A 1 95 ? -2.993 0.609 -2.082 1.00 73.31 95 SER A C 1
ATOM 696 O O . SER A 1 95 ? -2.410 1.031 -3.079 1.00 73.31 95 SER A O 1
ATOM 698 N N . LEU A 1 96 ? -3.179 -0.703 -1.884 1.00 72.44 96 LEU A N 1
ATOM 699 C CA . LEU A 1 96 ? -2.783 -1.729 -2.859 1.00 72.44 96 LEU A CA 1
ATOM 700 C C . LEU A 1 96 ? -3.498 -1.532 -4.196 1.00 72.44 96 LEU A C 1
ATOM 702 O O . LEU A 1 96 ? -2.860 -1.570 -5.247 1.00 72.44 96 LEU A O 1
ATOM 706 N N . PHE A 1 97 ? -4.811 -1.291 -4.162 1.00 73.56 97 PHE A N 1
ATOM 707 C CA . PHE A 1 97 ? -5.593 -1.070 -5.373 1.00 73.56 97 PHE A CA 1
ATOM 708 C C . PHE A 1 97 ? -5.154 0.205 -6.101 1.00 73.56 97 PHE A C 1
ATOM 710 O O . PHE A 1 97 ? -4.945 0.180 -7.310 1.00 73.56 97 PHE A O 1
ATOM 717 N N . PHE A 1 98 ? -4.958 1.307 -5.375 1.00 68.62 98 PHE A N 1
ATOM 718 C CA . PHE A 1 98 ? -4.549 2.582 -5.959 1.00 68.62 98 PHE A CA 1
ATOM 719 C C . PHE A 1 98 ? -3.117 2.526 -6.499 1.00 68.62 98 PHE A C 1
ATOM 721 O O . PHE A 1 98 ? -2.876 2.946 -7.623 1.00 68.62 98 PHE A O 1
ATOM 728 N N . SER A 1 99 ? -2.172 1.951 -5.753 1.00 69.31 99 SER A N 1
ATOM 729 C CA . SER A 1 99 ? -0.778 1.837 -6.190 1.00 69.31 99 SER A CA 1
ATOM 730 C C . SER A 1 99 ? -0.642 0.928 -7.418 1.00 69.31 99 SER A C 1
ATOM 732 O O . SER A 1 99 ? 0.016 1.303 -8.383 1.00 69.31 99 SER A O 1
ATOM 734 N N . LEU A 1 100 ? -1.331 -0.219 -7.457 1.00 68.00 100 LEU A N 1
ATOM 735 C CA . LEU A 1 100 ? -1.263 -1.130 -8.605 1.00 68.00 100 LEU A CA 1
ATOM 736 C C . LEU A 1 100 ? -2.067 -0.639 -9.814 1.00 68.00 100 LEU A C 1
ATOM 738 O O . LEU A 1 100 ? -1.610 -0.817 -10.936 1.00 68.00 100 LEU A O 1
ATOM 742 N N . ALA A 1 101 ? -3.244 -0.037 -9.625 1.00 67.44 101 ALA A N 1
ATOM 743 C CA . ALA A 1 101 ? -4.090 0.388 -10.742 1.00 67.44 101 ALA A CA 1
ATOM 744 C C . ALA A 1 101 ? -3.721 1.782 -11.266 1.00 67.44 101 ALA A C 1
ATOM 746 O O . ALA A 1 101 ? -3.603 1.969 -12.474 1.00 67.44 101 ALA A O 1
ATOM 747 N N . PHE A 1 102 ? -3.533 2.764 -10.379 1.00 64.88 102 PHE A N 1
ATOM 748 C CA . PHE A 1 102 ? -3.298 4.156 -10.770 1.00 64.88 102 PHE A CA 1
ATOM 749 C C . PHE A 1 102 ? -1.866 4.367 -11.259 1.00 64.88 102 PHE A C 1
ATOM 751 O O . PHE A 1 102 ? -1.664 4.977 -12.305 1.00 64.88 102 PHE A O 1
ATOM 758 N N . LEU A 1 103 ? -0.871 3.821 -10.554 1.00 63.34 103 LEU A N 1
ATOM 759 C CA . LEU A 1 103 ? 0.528 3.998 -10.941 1.00 63.34 103 LEU A CA 1
ATOM 760 C C . LEU A 1 103 ? 0.888 3.184 -12.192 1.00 63.34 103 LEU A C 1
ATOM 762 O O . LEU A 1 103 ? 1.589 3.695 -13.061 1.00 63.34 103 LEU A O 1
ATOM 766 N N . ALA A 1 104 ? 0.375 1.952 -12.325 1.00 63.19 104 ALA A N 1
ATOM 767 C CA . ALA A 1 104 ? 0.599 1.159 -13.536 1.00 63.19 104 ALA A CA 1
ATOM 768 C C . ALA A 1 104 ? -0.074 1.784 -14.765 1.00 63.19 104 ALA A C 1
ATOM 770 O O . ALA A 1 104 ? 0.497 1.754 -15.851 1.00 63.19 104 ALA A O 1
ATOM 771 N N . ALA A 1 105 ? -1.260 2.383 -14.597 1.00 61.78 105 ALA A N 1
ATOM 772 C CA . ALA A 1 105 ? -1.918 3.119 -15.671 1.00 61.78 105 ALA A CA 1
ATOM 773 C C . ALA A 1 105 ? -1.134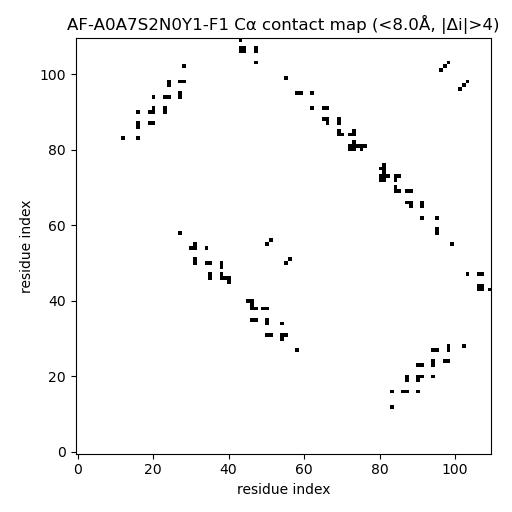 4.382 -16.059 1.00 61.78 105 ALA A C 1
ATOM 775 O O . ALA A 1 105 ? -0.936 4.620 -17.246 1.00 61.78 105 ALA A O 1
ATOM 776 N N . LEU A 1 106 ? -0.646 5.150 -15.076 1.00 63.31 106 LEU A N 1
ATOM 777 C CA . LEU A 1 106 ? 0.094 6.390 -15.320 1.00 63.31 106 LEU A CA 1
ATOM 778 C C . LEU A 1 106 ? 1.432 6.139 -16.039 1.00 63.31 106 LEU A C 1
ATOM 780 O O . LEU A 1 106 ? 1.762 6.872 -16.967 1.00 63.31 106 LEU A O 1
ATOM 784 N N . LEU A 1 107 ? 2.173 5.090 -15.660 1.00 60.22 107 LEU A N 1
ATOM 785 C CA . LEU A 1 107 ? 3.459 4.740 -16.286 1.00 60.22 107 LEU A CA 1
ATOM 786 C C . LEU A 1 107 ? 3.333 4.037 -17.647 1.00 60.22 107 LEU A C 1
ATOM 788 O O . LEU A 1 107 ? 4.319 3.949 -18.362 1.00 60.22 107 LEU A O 1
ATOM 792 N N . VAL A 1 108 ? 2.161 3.510 -18.010 1.00 59.62 108 VAL A N 1
ATOM 793 C CA . VAL A 1 108 ? 1.905 3.012 -19.378 1.00 59.62 108 VAL A CA 1
ATOM 794 C C . VAL A 1 108 ? 1.599 4.162 -20.341 1.00 59.62 108 VAL A C 1
ATOM 796 O O . VAL A 1 108 ? 1.826 4.037 -21.542 1.00 59.62 108 VAL A O 1
ATOM 799 N N . THR A 1 109 ? 1.049 5.268 -19.834 1.00 62.66 109 THR A N 1
ATOM 800 C CA . THR A 1 109 ? 0.658 6.426 -20.651 1.00 62.66 109 THR A CA 1
ATOM 801 C C . THR A 1 109 ? 1.758 7.463 -20.888 1.00 62.66 109 THR A C 1
ATOM 803 O O . THR A 1 109 ? 1.594 8.274 -21.799 1.00 62.66 109 THR A O 1
ATOM 806 N N . PHE A 1 110 ? 2.830 7.462 -20.094 1.00 47.56 110 PHE A N 1
ATOM 807 C CA . PHE A 1 110 ? 3.996 8.346 -20.240 1.00 47.56 110 PHE A CA 1
ATOM 808 C C . PHE A 1 110 ? 5.213 7.562 -20.727 1.00 47.56 110 PHE A C 1
ATOM 810 O O . PHE A 1 110 ? 5.988 8.145 -21.515 1.00 47.56 110 PHE A O 1
#

Secondary structure (DSSP, 8-state):
--TTSS-----HHHHHHHHHHHHHHHHHHHHHHHHHHH---S-HHHHHHHHIIIIIHHHHHHHHHHHHHHHHHHT-S-HHHHHHHHHHHHHHHHHHHHIIIIIHHHHHH-

Solvent-accessible surface area (backbone atoms only — not comparable to full-atom values): 6106 Å² total; per-residue (Å²): 129,77,81,77,78,67,80,71,76,96,42,76,66,57,57,49,43,52,51,50,37,52,50,51,44,49,55,54,46,49,54,52,49,53,39,42,71,70,38,81,70,92,49,61,60,59,23,47,52,53,25,44,60,62,48,46,57,52,50,50,50,52,48,50,51,54,44,58,61,28,54,64,36,56,73,43,90,50,70,69,51,26,53,53,26,54,44,49,45,51,33,50,54,52,32,53,48,44,46,59,52,51,50,52,52,52,51,68,76,107